Protein AF-A0A960I6B6-F1 (afdb_monomer)

Structure (mmCIF, N/CA/C/O backbone):
data_AF-A0A960I6B6-F1
#
_entry.id   AF-A0A960I6B6-F1
#
loop_
_atom_site.group_PDB
_atom_site.id
_atom_site.type_symbol
_atom_site.label_atom_id
_atom_site.label_alt_id
_atom_site.label_comp_id
_atom_site.label_asym_id
_atom_site.label_entity_id
_atom_site.label_seq_id
_atom_site.pdbx_PDB_ins_code
_atom_site.Cartn_x
_atom_site.Cartn_y
_atom_site.Cartn_z
_atom_site.occupancy
_atom_site.B_iso_or_equiv
_atom_site.auth_seq_id
_atom_site.auth_comp_id
_atom_site.auth_asym_id
_atom_site.auth_atom_id
_atom_site.p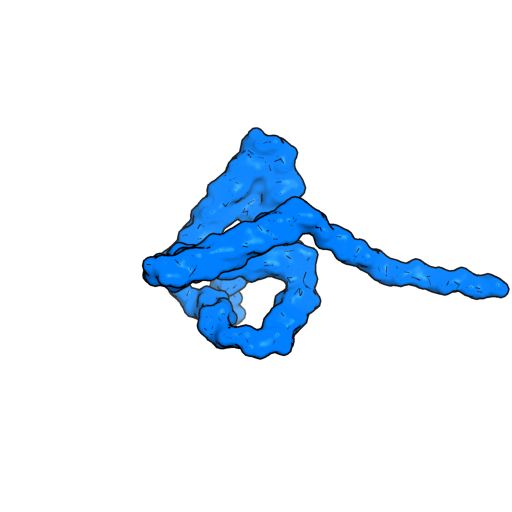dbx_PDB_model_num
ATOM 1 N N . MET A 1 1 ? 3.026 -23.542 -42.866 1.00 44.47 1 MET A N 1
ATOM 2 C CA . MET A 1 1 ? 3.619 -23.370 -41.525 1.00 44.47 1 MET A CA 1
ATOM 3 C C . MET A 1 1 ? 3.080 -22.060 -40.990 1.00 44.47 1 MET A C 1
ATOM 5 O O . MET A 1 1 ? 3.445 -21.026 -41.525 1.00 44.47 1 MET A O 1
ATOM 9 N N . GLY A 1 2 ? 2.097 -22.113 -40.091 1.00 49.47 2 GLY A N 1
ATOM 10 C CA . GLY A 1 2 ? 1.542 -20.918 -39.458 1.00 49.47 2 GLY A CA 1
ATOM 11 C C . GLY A 1 2 ? 2.261 -20.706 -38.137 1.00 49.47 2 GLY A C 1
ATOM 12 O O . GLY A 1 2 ? 2.176 -21.567 -37.266 1.00 49.47 2 GLY A O 1
ATOM 13 N N . GLU A 1 3 ? 3.012 -19.616 -38.026 1.00 45.50 3 GLU A N 1
ATOM 14 C CA . GLU A 1 3 ? 3.527 -19.141 -36.745 1.00 45.50 3 GLU A CA 1
ATOM 15 C C . GLU A 1 3 ? 2.331 -18.797 -35.854 1.00 45.50 3 GLU A C 1
ATOM 17 O O . GLU A 1 3 ? 1.424 -18.069 -36.268 1.00 45.50 3 GLU A O 1
ATOM 22 N N . ALA A 1 4 ? 2.295 -19.372 -34.653 1.00 56.53 4 ALA A N 1
ATOM 23 C CA . ALA A 1 4 ? 1.319 -18.977 -33.652 1.00 56.53 4 ALA A CA 1
ATOM 24 C C . ALA A 1 4 ? 1.582 -17.507 -33.275 1.00 56.53 4 ALA A C 1
ATOM 26 O O . ALA A 1 4 ? 2.744 -17.143 -33.074 1.00 56.53 4 ALA A O 1
ATOM 27 N N . PRO A 1 5 ? 0.544 -16.657 -33.183 1.00 51.69 5 PRO A N 1
ATOM 28 C CA . PRO A 1 5 ? 0.723 -15.284 -32.736 1.00 51.69 5 PRO A CA 1
ATOM 29 C C . PRO A 1 5 ? 1.333 -15.277 -31.324 1.00 51.69 5 PRO A C 1
ATOM 31 O O . PRO A 1 5 ? 1.001 -16.153 -30.517 1.00 51.69 5 PRO A O 1
ATOM 34 N N . PRO A 1 6 ? 2.224 -14.318 -31.013 1.00 51.09 6 PRO A N 1
ATOM 35 C CA . PRO A 1 6 ? 2.818 -14.218 -29.689 1.00 51.09 6 PRO A CA 1
ATOM 36 C C . PRO A 1 6 ? 1.709 -14.092 -28.645 1.00 51.09 6 PRO A C 1
ATOM 38 O O . PRO A 1 6 ? 0.773 -13.305 -28.807 1.00 51.09 6 PRO A O 1
ATOM 41 N N . LEU A 1 7 ? 1.810 -14.894 -27.583 1.00 54.66 7 LEU A N 1
ATOM 42 C CA . LEU A 1 7 ? 0.926 -14.775 -26.431 1.00 54.66 7 LEU A CA 1
ATOM 43 C C . LEU A 1 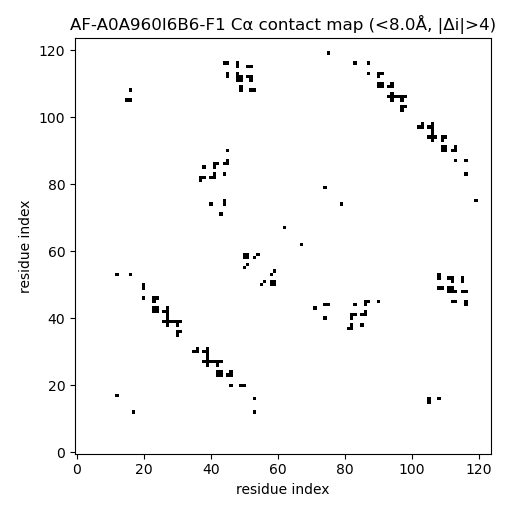7 ? 1.014 -13.331 -25.905 1.00 54.66 7 LEU A C 1
ATOM 45 O O . LEU A 1 7 ? 2.128 -12.805 -25.803 1.00 54.66 7 LEU A O 1
ATOM 49 N N . PRO A 1 8 ? -0.123 -12.675 -25.604 1.00 46.16 8 PRO A N 1
ATOM 50 C CA . PRO A 1 8 ? -0.118 -11.336 -25.032 1.00 46.16 8 PRO A CA 1
ATOM 51 C C . PRO A 1 8 ? 0.780 -11.334 -23.795 1.00 46.16 8 PRO A C 1
ATOM 53 O O . PRO A 1 8 ? 0.710 -12.248 -22.973 1.00 46.16 8 PRO A O 1
ATOM 56 N N . GLY A 1 9 ? 1.678 -10.346 -23.758 1.00 44.59 9 GLY A N 1
ATOM 57 C CA . GLY A 1 9 ? 2.863 -10.315 -22.912 1.00 44.59 9 GLY A CA 1
ATOM 58 C C . GLY A 1 9 ? 2.603 -10.807 -21.496 1.00 44.59 9 GLY A C 1
ATOM 59 O O . GLY A 1 9 ? 1.729 -10.299 -20.799 1.00 44.59 9 GLY A O 1
ATOM 60 N N . THR A 1 10 ? 3.395 -11.789 -21.072 1.00 43.88 10 THR A N 1
ATOM 61 C CA . THR A 1 10 ? 3.543 -12.152 -19.665 1.00 43.88 10 THR A CA 1
ATOM 62 C C . THR A 1 10 ? 3.776 -10.877 -18.864 1.00 43.88 10 THR A C 1
ATOM 64 O O . THR A 1 10 ? 4.835 -10.259 -18.977 1.00 43.88 10 THR A O 1
ATOM 67 N N . MET A 1 11 ? 2.772 -10.480 -18.081 1.00 51.06 11 MET A N 1
ATOM 68 C CA . MET A 1 11 ? 2.901 -9.487 -17.022 1.00 51.06 11 MET A CA 1
ATOM 69 C C . MET A 1 11 ? 3.967 -10.023 -16.062 1.00 51.06 11 MET A C 1
ATOM 71 O O . MET A 1 11 ? 3.697 -10.884 -15.226 1.00 51.06 11 MET A O 1
ATOM 75 N N . SER A 1 12 ? 5.217 -9.603 -16.247 1.00 53.78 12 SER A N 1
ATOM 76 C CA . SER A 1 12 ? 6.291 -9.946 -15.325 1.00 53.78 12 SER A CA 1
ATOM 77 C C . SER A 1 12 ? 6.114 -9.067 -14.098 1.00 53.78 12 SER A C 1
ATOM 79 O O . SER A 1 12 ? 6.598 -7.938 -14.069 1.00 53.78 12 SER A O 1
ATOM 81 N N . LEU A 1 13 ? 5.372 -9.563 -13.110 1.00 66.25 13 LEU A N 1
ATOM 82 C CA . LEU A 1 13 ? 5.302 -8.933 -11.798 1.00 66.25 13 LEU A CA 1
ATOM 83 C C . LEU A 1 13 ? 6.707 -8.954 -11.189 1.00 66.25 13 LEU A C 1
ATOM 85 O O . LEU A 1 13 ? 7.292 -10.022 -10.997 1.00 66.25 13 LEU A O 1
ATOM 89 N N . ASP A 1 14 ? 7.266 -7.772 -10.942 1.00 81.06 14 ASP A N 1
ATOM 90 C CA . ASP A 1 14 ? 8.601 -7.634 -10.370 1.00 81.06 14 ASP A CA 1
ATOM 91 C C . ASP A 1 14 ? 8.654 -8.239 -8.956 1.00 81.06 14 ASP A C 1
ATOM 93 O O . ASP A 1 14 ? 7.787 -7.985 -8.115 1.00 81.06 14 ASP A O 1
ATOM 97 N N . ILE A 1 15 ? 9.690 -9.038 -8.682 1.00 82.88 15 ILE A N 1
ATOM 98 C CA . ILE A 1 15 ? 9.867 -9.717 -7.388 1.00 82.88 15 ILE A CA 1
ATOM 99 C C . ILE A 1 15 ? 10.052 -8.691 -6.264 1.00 82.88 15 ILE A C 1
ATOM 101 O O . ILE A 1 15 ? 9.578 -8.918 -5.150 1.00 82.88 15 ILE A O 1
ATOM 105 N N . GLY A 1 16 ? 10.703 -7.557 -6.541 1.00 85.50 16 GLY A N 1
ATOM 106 C CA . GLY A 1 16 ? 10.856 -6.469 -5.580 1.00 85.50 16 GLY A CA 1
ATOM 107 C C . GLY A 1 16 ? 9.507 -5.880 -5.179 1.00 85.50 16 GLY A C 1
ATOM 108 O O . GLY A 1 16 ? 9.217 -5.762 -3.988 1.00 85.50 16 GLY A O 1
ATOM 109 N N . ALA A 1 17 ? 8.659 -5.587 -6.161 1.00 87.06 17 ALA A N 1
ATOM 110 C CA . ALA A 1 17 ? 7.316 -5.069 -5.935 1.00 87.06 17 ALA A CA 1
ATOM 111 C C . ALA A 1 17 ? 6.390 -6.067 -5.212 1.00 87.06 17 ALA A C 1
ATOM 113 O O . ALA A 1 17 ? 5.698 -5.697 -4.261 1.00 87.06 17 ALA A O 1
ATOM 114 N N . LEU A 1 18 ? 6.426 -7.351 -5.589 1.00 86.56 18 LEU A N 1
ATOM 115 C CA . LEU A 1 18 ? 5.718 -8.411 -4.860 1.00 86.56 18 LEU A CA 1
ATOM 116 C C . LEU A 1 18 ? 6.234 -8.562 -3.422 1.00 86.56 18 LEU A C 1
ATOM 118 O O . LEU A 1 18 ? 5.453 -8.820 -2.504 1.00 86.56 18 LEU A O 1
ATOM 122 N N . GLY A 1 19 ? 7.536 -8.356 -3.210 1.00 88.25 19 GLY A N 1
ATOM 123 C CA . GLY A 1 19 ? 8.145 -8.303 -1.886 1.00 88.25 19 GLY A CA 1
ATOM 124 C C . GLY A 1 19 ? 7.570 -7.180 -1.021 1.00 88.25 19 GLY A C 1
ATOM 125 O O . GLY A 1 19 ? 7.254 -7.418 0.143 1.00 88.25 19 GLY A O 1
ATOM 126 N N . GLN A 1 20 ? 7.361 -5.989 -1.591 1.00 93.19 20 GLN A N 1
ATOM 127 C CA . GLN A 1 20 ? 6.731 -4.864 -0.886 1.00 93.19 20 GLN A CA 1
ATOM 128 C C . GLN A 1 20 ? 5.271 -5.157 -0.519 1.00 93.19 20 GLN A C 1
ATOM 130 O O . GLN A 1 20 ? 4.868 -4.952 0.625 1.00 93.19 20 GLN A O 1
ATOM 135 N N . LEU A 1 21 ? 4.489 -5.708 -1.451 1.00 90.19 21 LEU A N 1
ATOM 136 C CA . LEU A 1 21 ? 3.112 -6.123 -1.170 1.00 90.19 21 LEU A CA 1
ATOM 137 C C . LEU A 1 21 ? 3.059 -7.157 -0.032 1.00 90.19 21 LEU A C 1
ATOM 139 O O . LEU A 1 21 ? 2.287 -7.010 0.914 1.00 90.19 21 LEU A O 1
ATOM 143 N N . SER A 1 22 ? 3.917 -8.179 -0.094 1.00 88.12 22 SER A N 1
ATOM 144 C CA . SER A 1 22 ? 4.017 -9.213 0.941 1.00 88.12 22 SER A CA 1
ATOM 145 C C . SER A 1 22 ? 4.390 -8.627 2.306 1.00 88.12 22 SER A C 1
ATOM 147 O O . SER A 1 22 ? 3.780 -8.988 3.313 1.00 88.12 22 SER A O 1
ATOM 149 N N . TYR A 1 23 ? 5.333 -7.681 2.345 1.00 92.75 23 TYR A N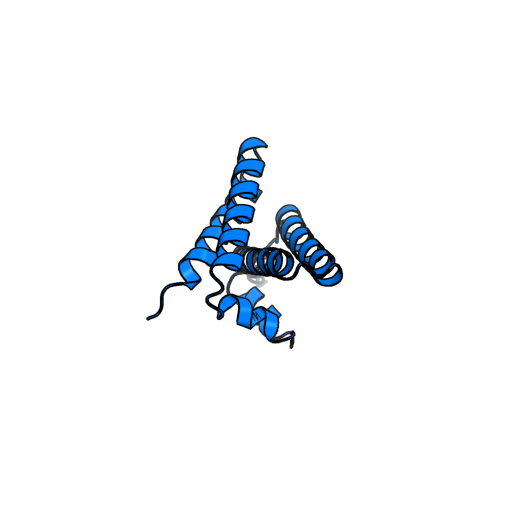 1
ATOM 150 C CA . TYR A 1 23 ? 5.720 -6.977 3.568 1.00 92.75 23 TYR A CA 1
ATOM 151 C C . TYR A 1 23 ? 4.521 -6.283 4.229 1.00 92.75 23 TYR A C 1
ATOM 153 O O . TYR A 1 23 ? 4.256 -6.508 5.411 1.00 92.75 23 TYR A O 1
ATOM 161 N N . HIS A 1 24 ? 3.744 -5.499 3.476 1.00 92.94 24 HIS A N 1
ATOM 162 C CA . HIS A 1 24 ? 2.610 -4.777 4.053 1.00 92.94 24 HIS A CA 1
ATOM 163 C C . HIS A 1 24 ? 1.483 -5.702 4.521 1.00 92.94 24 HIS A C 1
ATOM 165 O O . HIS A 1 24 ? 0.922 -5.457 5.590 1.00 92.94 24 HIS A O 1
ATOM 171 N N . LEU A 1 25 ? 1.209 -6.792 3.798 1.00 89.12 25 LEU A N 1
ATOM 172 C CA . LEU A 1 25 ? 0.241 -7.804 4.226 1.00 89.12 25 LEU A CA 1
ATOM 173 C C . LEU A 1 25 ? 0.666 -8.484 5.536 1.00 89.12 25 LEU A C 1
ATOM 175 O O . LEU A 1 25 ? -0.157 -8.670 6.434 1.00 89.12 25 LEU A O 1
ATOM 179 N N . GLN A 1 26 ? 1.952 -8.817 5.678 1.00 87.00 26 GLN A N 1
ATOM 180 C CA . GLN A 1 26 ? 2.486 -9.416 6.904 1.00 87.00 26 GLN A CA 1
ATOM 181 C C . GLN A 1 26 ? 2.431 -8.443 8.086 1.00 87.00 26 GLN A C 1
ATOM 183 O O . GLN A 1 26 ? 2.004 -8.828 9.175 1.00 87.00 26 GLN A O 1
ATOM 188 N N . CYS A 1 27 ? 2.797 -7.175 7.877 1.00 90.81 27 CYS A N 1
ATOM 189 C CA . CYS A 1 27 ? 2.668 -6.137 8.898 1.00 90.81 27 CYS A CA 1
ATOM 190 C C . CYS A 1 27 ? 1.210 -5.935 9.321 1.00 90.81 27 CYS A C 1
ATOM 192 O O . CYS A 1 27 ? 0.934 -5.896 10.517 1.00 90.81 27 CYS A O 1
ATOM 194 N N . ALA A 1 28 ? 0.271 -5.864 8.372 1.00 89.50 28 ALA A N 1
ATOM 195 C CA . ALA A 1 28 ? -1.152 -5.739 8.675 1.00 89.50 28 ALA A CA 1
ATOM 196 C C . ALA A 1 28 ? -1.653 -6.908 9.538 1.00 89.50 28 ALA A C 1
ATOM 198 O O . ALA A 1 28 ? -2.322 -6.687 10.548 1.00 89.50 28 ALA A O 1
ATOM 199 N N . ALA A 1 29 ? -1.281 -8.143 9.186 1.00 86.38 29 ALA A N 1
ATOM 200 C CA . ALA A 1 29 ? -1.644 -9.330 9.955 1.00 86.38 29 ALA A CA 1
ATOM 201 C C . ALA A 1 29 ? -1.058 -9.300 11.378 1.00 86.38 29 ALA A C 1
ATOM 203 O O . ALA A 1 29 ? -1.777 -9.564 12.343 1.00 86.38 29 ALA A O 1
ATOM 204 N N . ALA A 1 30 ? 0.220 -8.936 11.521 1.00 89.50 30 ALA A N 1
ATOM 205 C CA . ALA A 1 30 ? 0.885 -8.842 12.820 1.00 89.50 30 ALA A CA 1
ATOM 206 C C . ALA A 1 30 ? 0.265 -7.752 13.713 1.00 89.50 30 ALA A C 1
ATOM 208 O O . ALA A 1 30 ? -0.065 -8.016 14.866 1.00 89.50 30 ALA A O 1
ATOM 209 N N . LEU A 1 31 ? 0.035 -6.555 13.168 1.00 90.88 31 LEU A N 1
ATOM 210 C CA . LEU A 1 31 ? -0.590 -5.436 13.881 1.00 90.88 31 LEU A CA 1
ATOM 211 C C . LEU A 1 31 ? -2.036 -5.751 14.276 1.00 90.88 31 LEU A C 1
ATOM 213 O O . LEU A 1 31 ? -2.471 -5.403 15.372 1.00 90.88 31 LEU A O 1
ATOM 217 N N . SER A 1 32 ? -2.779 -6.450 13.413 1.00 86.50 32 SER A N 1
ATOM 218 C CA . SER A 1 32 ? -4.133 -6.900 13.736 1.00 86.50 32 SER A CA 1
ATOM 219 C C . SER A 1 32 ? -4.130 -7.916 14.877 1.00 86.50 32 SER A C 1
ATOM 221 O O . SER A 1 32 ? -5.020 -7.867 15.724 1.00 86.50 32 SER A O 1
ATOM 223 N N . ALA A 1 33 ? -3.154 -8.828 14.912 1.00 86.38 33 ALA A N 1
ATOM 224 C CA . ALA A 1 33 ? -3.011 -9.802 15.992 1.00 86.38 33 ALA A CA 1
ATOM 225 C C . ALA A 1 33 ? -2.629 -9.142 17.330 1.00 86.38 33 ALA A C 1
ATOM 227 O O . ALA A 1 33 ? -3.035 -9.629 18.382 1.00 86.38 33 ALA A O 1
ATOM 228 N N . ASP A 1 34 ? -1.909 -8.018 17.284 1.00 92.12 34 ASP A N 1
ATOM 229 C CA . ASP A 1 34 ? -1.527 -7.212 18.453 1.00 92.12 34 ASP A CA 1
ATOM 230 C C . ASP A 1 34 ? -2.628 -6.225 18.907 1.00 92.12 34 ASP A C 1
ATOM 232 O O . ASP A 1 34 ? -2.489 -5.518 19.901 1.00 92.12 34 ASP A O 1
ATOM 236 N N . GLY A 1 35 ? -3.756 -6.158 18.188 1.00 86.88 35 GLY A N 1
ATOM 237 C CA . GLY A 1 35 ? -4.864 -5.247 18.498 1.00 86.88 35 GLY A CA 1
ATOM 238 C C . GLY A 1 35 ? -4.644 -3.795 18.050 1.00 86.88 35 GLY A C 1
ATOM 239 O O . GLY A 1 35 ? -5.467 -2.928 18.351 1.00 86.88 35 GLY A O 1
ATOM 240 N N . ALA A 1 36 ? -3.587 -3.515 17.285 1.00 87.38 36 ALA A N 1
ATOM 241 C CA . ALA A 1 36 ? -3.286 -2.205 16.710 1.00 87.38 36 ALA A CA 1
ATOM 242 C C . ALA A 1 36 ? -4.110 -1.941 15.430 1.00 87.38 36 ALA A C 1
ATOM 244 O O . ALA A 1 36 ? -3.566 -1.767 14.337 1.00 87.38 36 ALA A O 1
ATOM 245 N N . ALA A 1 37 ? -5.441 -1.920 15.565 1.00 83.94 37 ALA A N 1
ATOM 246 C CA . ALA A 1 37 ? -6.388 -1.923 14.445 1.00 83.94 37 ALA A CA 1
ATOM 247 C C . ALA A 1 37 ? -6.175 -0.785 13.426 1.00 83.94 37 ALA A C 1
ATOM 249 O O . ALA A 1 37 ? -6.185 -1.043 12.224 1.00 83.94 37 ALA A O 1
ATOM 250 N N . ASP A 1 38 ? -5.927 0.449 13.878 1.00 83.50 38 ASP A N 1
ATOM 251 C CA . ASP A 1 38 ? -5.738 1.601 12.979 1.00 83.50 38 ASP A CA 1
ATOM 252 C C . ASP A 1 38 ? -4.459 1.479 12.131 1.00 83.50 38 ASP A C 1
ATOM 254 O O . ASP A 1 38 ? -4.461 1.800 10.941 1.00 83.50 38 ASP A O 1
ATOM 258 N N . GLN A 1 39 ? -3.371 0.969 12.720 1.00 86.44 39 GLN A N 1
ATOM 259 C CA . GLN A 1 39 ? -2.111 0.744 12.003 1.00 86.44 39 GLN A CA 1
ATOM 260 C C . GLN A 1 39 ? -2.249 -0.429 11.026 1.00 86.44 39 GLN A C 1
ATOM 262 O O . GLN A 1 39 ? -1.850 -0.332 9.864 1.00 86.44 39 GLN A O 1
ATOM 267 N N . ALA A 1 40 ? -2.891 -1.517 11.465 1.00 88.56 40 ALA A N 1
ATOM 268 C CA . ALA A 1 40 ? -3.200 -2.659 10.610 1.00 88.56 40 ALA A CA 1
ATOM 269 C C . ALA A 1 40 ? -4.046 -2.244 9.395 1.00 88.56 40 ALA A C 1
ATOM 271 O O . ALA A 1 40 ? -3.779 -2.664 8.266 1.00 88.56 40 ALA A O 1
ATOM 272 N N . ALA A 1 41 ? -5.034 -1.375 9.612 1.00 85.19 41 ALA A N 1
ATOM 273 C CA . ALA A 1 41 ? -5.884 -0.842 8.560 1.00 85.19 41 ALA A CA 1
ATOM 274 C C . ALA A 1 41 ? -5.100 0.044 7.574 1.00 85.19 41 ALA A C 1
ATOM 276 O O . ALA A 1 41 ? -5.319 -0.064 6.368 1.00 85.19 41 ALA A O 1
ATOM 277 N N . GLY A 1 42 ? -4.137 0.847 8.044 1.00 88.06 42 GLY A N 1
ATOM 278 C CA . GLY A 1 42 ? -3.257 1.635 7.173 1.00 88.06 42 GLY A CA 1
ATOM 279 C C . GLY A 1 42 ? -2.392 0.763 6.256 1.00 88.06 42 GLY A C 1
ATOM 280 O O . GLY A 1 42 ? -2.369 0.966 5.042 1.00 88.06 42 GLY A O 1
ATOM 281 N N . HIS A 1 43 ? -1.758 -0.278 6.806 1.00 91.00 43 HIS A N 1
ATOM 282 C CA . HIS A 1 43 ? -1.010 -1.262 6.011 1.00 91.00 43 HIS A CA 1
ATOM 283 C C . HIS A 1 43 ? -1.908 -2.042 5.042 1.00 91.00 43 HIS A C 1
ATOM 285 O O . HIS A 1 43 ? -1.494 -2.346 3.921 1.00 91.00 43 HIS A O 1
ATOM 291 N N . THR A 1 44 ? -3.143 -2.344 5.446 1.00 87.44 44 THR A N 1
ATOM 292 C CA . THR A 1 44 ? -4.134 -2.995 4.580 1.00 87.44 44 THR A CA 1
ATOM 293 C C . THR A 1 44 ? -4.480 -2.101 3.390 1.00 87.44 44 THR A C 1
ATOM 295 O O . THR A 1 44 ? -4.399 -2.555 2.251 1.00 87.44 44 THR A O 1
ATOM 298 N N . LEU A 1 45 ? -4.799 -0.821 3.621 1.00 86.25 45 LEU A N 1
ATOM 299 C CA . LEU A 1 45 ? -5.090 0.136 2.548 1.00 86.25 45 LEU A CA 1
ATOM 300 C C . LEU A 1 45 ? -3.922 0.286 1.571 1.00 86.25 45 LEU A C 1
ATOM 302 O O . LEU A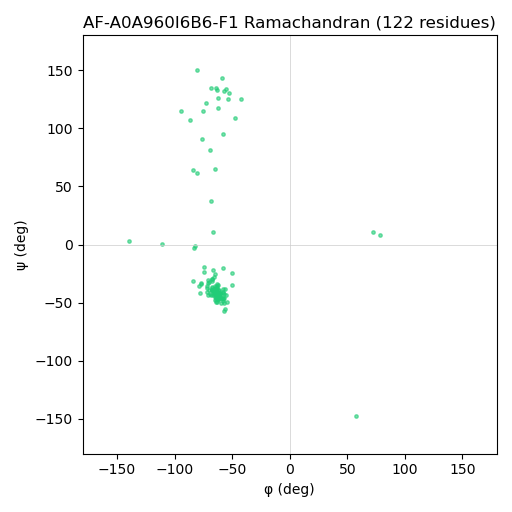 1 45 ? -4.129 0.216 0.358 1.00 86.25 45 LEU A O 1
ATOM 306 N N . LEU A 1 46 ? -2.700 0.433 2.087 1.00 88.38 46 LEU A N 1
ATOM 307 C CA . LEU A 1 46 ? -1.512 0.551 1.248 1.00 88.38 46 LEU A CA 1
ATOM 308 C C . LEU A 1 46 ? -1.267 -0.727 0.429 1.00 88.38 46 LEU A C 1
ATOM 310 O O . LEU A 1 46 ? -0.970 -0.640 -0.758 1.00 88.38 46 LEU A O 1
ATOM 314 N N . SER A 1 47 ? -1.485 -1.912 1.010 1.00 88.69 47 SER A N 1
ATOM 315 C CA . SER A 1 47 ? -1.394 -3.192 0.284 1.00 88.69 47 SER A CA 1
ATOM 316 C C . SER A 1 47 ? -2.352 -3.244 -0.907 1.00 88.69 47 SER A C 1
ATOM 318 O O . SER A 1 47 ? -1.975 -3.689 -1.988 1.00 88.69 47 SER A O 1
ATOM 320 N N . TRP A 1 48 ? -3.577 -2.741 -0.748 1.00 83.69 48 TRP A N 1
ATOM 321 C CA . TRP A 1 48 ? -4.539 -2.659 -1.849 1.00 83.69 48 TRP A CA 1
ATOM 322 C C . TRP A 1 48 ? -4.139 -1.671 -2.930 1.00 83.69 48 TRP A C 1
ATOM 324 O O . TRP A 1 48 ? -4.338 -1.940 -4.112 1.00 83.69 48 TRP A O 1
ATOM 334 N N . ALA A 1 49 ? -3.589 -0.525 -2.540 1.00 86.56 49 ALA A N 1
ATOM 335 C CA . ALA A 1 49 ? -3.078 0.446 -3.494 1.00 86.56 49 ALA A CA 1
ATOM 336 C C . ALA A 1 49 ? -1.892 -0.121 -4.292 1.00 86.56 49 ALA A C 1
ATOM 338 O O . ALA A 1 49 ? -1.823 0.079 -5.502 1.00 86.56 49 ALA A O 1
ATOM 339 N N . LEU A 1 50 ? -1.014 -0.896 -3.644 1.00 88.19 50 LEU A N 1
ATOM 340 C CA . LEU A 1 50 ? 0.080 -1.617 -4.301 1.00 88.19 50 LEU A CA 1
ATOM 341 C C . LEU A 1 50 ? -0.434 -2.712 -5.240 1.00 88.19 50 LEU A C 1
ATOM 343 O O . LEU A 1 50 ? 0.067 -2.842 -6.352 1.00 88.19 50 LEU A O 1
ATOM 347 N N . LEU A 1 51 ? -1.445 -3.480 -4.826 1.00 85.19 51 LEU A N 1
ATOM 348 C CA . LEU A 1 51 ? -2.068 -4.503 -5.668 1.00 85.19 51 LEU A CA 1
ATOM 349 C C . LEU A 1 51 ? -2.656 -3.888 -6.949 1.00 85.19 51 LEU A C 1
ATOM 351 O O . LEU A 1 51 ? -2.419 -4.384 -8.052 1.00 85.19 51 LEU A O 1
ATOM 355 N N . ASP A 1 52 ? -3.373 -2.776 -6.800 1.00 82.44 52 ASP A N 1
ATOM 356 C CA . ASP A 1 52 ? -3.956 -2.035 -7.914 1.00 82.44 52 ASP A CA 1
ATOM 357 C C . ASP A 1 52 ? -2.869 -1.384 -8.795 1.00 82.44 52 ASP A C 1
ATOM 359 O O . ASP A 1 52 ? -2.967 -1.393 -10.023 1.00 82.44 52 ASP A O 1
ATOM 363 N N . ALA A 1 53 ? -1.772 -0.898 -8.208 1.00 83.88 53 ALA A N 1
ATOM 364 C CA . ALA A 1 53 ? -0.611 -0.424 -8.962 1.00 83.88 53 ALA A CA 1
ATOM 365 C C . ALA A 1 53 ? 0.068 -1.541 -9.775 1.00 83.88 53 ALA A C 1
ATOM 367 O O . ALA A 1 53 ? 0.482 -1.304 -10.908 1.00 83.88 53 ALA A O 1
ATOM 368 N N . LEU A 1 54 ? 0.140 -2.759 -9.232 1.00 82.75 54 LEU A N 1
ATOM 369 C CA . LEU A 1 54 ? 0.834 -3.892 -9.849 1.00 82.75 54 LEU A CA 1
ATOM 370 C C . LEU A 1 54 ? 0.050 -4.573 -10.970 1.00 82.75 54 LEU A C 1
ATOM 372 O O . LEU A 1 54 ? 0.648 -5.056 -11.930 1.00 82.75 54 LEU A O 1
ATOM 376 N N . GLY A 1 55 ? -1.272 -4.647 -10.843 1.00 73.81 55 GLY A N 1
ATOM 377 C CA . GLY A 1 55 ? -2.097 -5.422 -11.770 1.00 73.81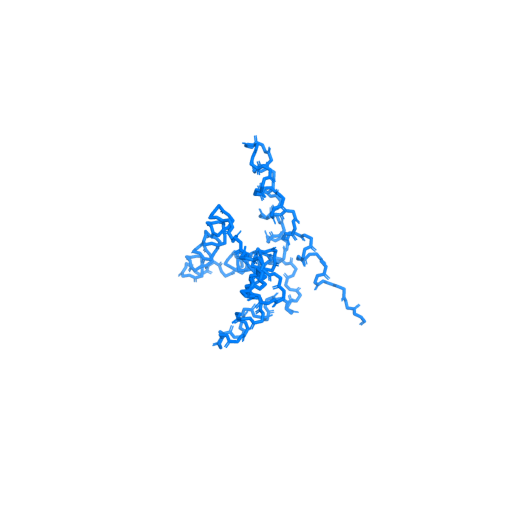 55 GLY A CA 1
ATOM 378 C C . GLY A 1 55 ? -3.414 -4.785 -12.180 1.00 73.81 55 GLY A C 1
ATOM 379 O O . GLY A 1 55 ? -4.176 -5.402 -12.927 1.00 73.81 55 GLY A O 1
ATOM 380 N N . GLY A 1 56 ? -3.686 -3.566 -11.715 1.00 70.75 56 GLY A N 1
ATOM 381 C CA . GLY A 1 56 ? -4.888 -2.814 -12.049 1.00 70.75 56 GLY A CA 1
ATOM 382 C C . GLY A 1 56 ? -6.184 -3.540 -11.691 1.00 70.75 56 GLY A C 1
ATOM 383 O O . GLY A 1 56 ? -6.260 -4.331 -10.744 1.00 70.75 56 GLY A O 1
ATOM 384 N N . ALA A 1 57 ? -7.208 -3.289 -12.509 1.00 65.88 57 ALA A N 1
ATOM 385 C CA . ALA A 1 57 ? -8.542 -3.856 -12.342 1.00 65.88 57 ALA A CA 1
ATOM 386 C C . ALA A 1 57 ? -8.542 -5.393 -12.338 1.00 65.88 57 ALA A C 1
ATOM 388 O O . ALA A 1 57 ? -9.231 -5.983 -11.522 1.00 65.88 57 ALA A O 1
ATOM 389 N N . ALA A 1 58 ? -7.719 -6.054 -13.161 1.00 65.25 58 ALA A N 1
ATOM 390 C CA . ALA A 1 58 ? -7.735 -7.515 -13.281 1.00 65.25 58 ALA A CA 1
ATOM 391 C C . ALA A 1 58 ? -7.300 -8.239 -11.993 1.00 65.25 58 ALA A C 1
ATOM 393 O O . ALA A 1 58 ? -7.893 -9.247 -11.616 1.00 65.25 58 ALA A O 1
ATOM 394 N N . LEU A 1 59 ? -6.274 -7.730 -11.302 1.00 68.38 59 LEU A N 1
ATOM 395 C CA . LEU A 1 59 ? -5.827 -8.296 -10.022 1.00 68.38 59 LEU A CA 1
ATOM 396 C C . LEU A 1 59 ? -6.750 -7.890 -8.871 1.00 68.38 59 LEU A C 1
ATOM 398 O O . LEU A 1 59 ? -6.977 -8.693 -7.973 1.00 68.38 59 LEU A O 1
ATOM 402 N N . THR A 1 60 ? -7.329 -6.690 -8.927 1.00 65.75 60 THR A N 1
ATOM 403 C CA . THR A 1 60 ? -8.334 -6.254 -7.949 1.00 65.75 60 THR A CA 1
ATOM 404 C C . THR A 1 60 ? -9.601 -7.113 -8.046 1.00 65.75 60 THR A C 1
ATOM 406 O O . THR A 1 60 ? -10.024 -7.669 -7.040 1.00 65.75 60 THR A O 1
ATOM 409 N N . GLU A 1 61 ? -10.132 -7.335 -9.253 1.00 65.50 61 GLU A N 1
ATOM 410 C CA . GLU A 1 61 ? -11.287 -8.208 -9.515 1.00 65.50 61 GLU A CA 1
ATOM 411 C C . GLU A 1 61 ? -11.012 -9.666 -9.129 1.00 65.50 61 GLU A C 1
ATOM 413 O O . GLU A 1 61 ? -11.879 -10.340 -8.576 1.00 65.50 61 GLU A O 1
ATOM 418 N N . ALA A 1 62 ? -9.797 -10.166 -9.382 1.00 65.19 62 ALA A N 1
ATOM 419 C CA . ALA A 1 62 ? -9.409 -11.512 -8.972 1.00 65.19 62 ALA A CA 1
ATOM 420 C C . ALA A 1 62 ? -9.386 -11.670 -7.445 1.00 65.19 62 ALA A C 1
ATOM 422 O O . ALA A 1 62 ? -9.762 -12.727 -6.943 1.00 65.19 62 ALA A O 1
ATOM 423 N N . VAL A 1 63 ? -8.963 -10.638 -6.708 1.00 68.38 63 VAL A N 1
ATOM 424 C CA . VAL A 1 63 ? -8.987 -10.655 -5.242 1.00 68.38 63 VAL A CA 1
ATOM 425 C C . VAL A 1 63 ? -10.398 -10.428 -4.700 1.00 68.38 63 VAL A C 1
ATOM 427 O O . VAL A 1 63 ? -10.749 -11.075 -3.724 1.00 68.38 63 VAL A O 1
ATOM 430 N N . ASP A 1 64 ? -11.237 -9.622 -5.351 1.00 65.44 64 ASP A N 1
ATOM 431 C CA . ASP A 1 64 ? -12.661 -9.491 -5.001 1.00 65.44 64 ASP A CA 1
ATOM 432 C C . ASP A 1 64 ? -13.446 -10.795 -5.242 1.00 65.44 64 ASP A C 1
ATOM 434 O O . ASP A 1 64 ? -14.431 -11.075 -4.558 1.00 65.44 64 ASP A O 1
ATOM 438 N N . ALA A 1 65 ? -13.006 -11.619 -6.199 1.00 64.50 65 ALA A N 1
ATOM 439 C CA . ALA A 1 65 ? -13.552 -12.955 -6.439 1.00 64.50 65 ALA A CA 1
ATOM 440 C C . ALA A 1 65 ? -13.113 -13.988 -5.386 1.00 64.50 65 ALA A C 1
ATOM 442 O O . ALA A 1 65 ? -13.757 -15.032 -5.239 1.00 64.50 65 ALA A O 1
ATOM 443 N N . LEU A 1 66 ? -12.031 -13.720 -4.646 1.00 59.38 66 LEU A N 1
ATOM 444 C CA . LEU A 1 66 ? -11.746 -14.435 -3.410 1.00 59.38 66 LEU A CA 1
ATOM 445 C C . LEU A 1 66 ? -12.728 -13.864 -2.390 1.00 59.38 66 LEU A C 1
ATOM 447 O O . LEU A 1 66 ? -12.664 -12.680 -2.094 1.00 59.38 66 LEU A O 1
ATOM 451 N N . ASP A 1 67 ? -13.658 -14.678 -1.894 1.00 59.59 67 ASP A N 1
ATOM 452 C CA . ASP A 1 67 ? -14.713 -14.298 -0.938 1.00 59.59 67 ASP A CA 1
ATOM 453 C C . ASP A 1 67 ? -14.110 -13.890 0.428 1.00 59.59 67 ASP A C 1
ATOM 455 O O . ASP A 1 67 ? -14.212 -14.584 1.441 1.00 59.59 67 ASP A O 1
ATOM 459 N N . LEU A 1 68 ? -13.352 -12.793 0.423 1.00 57.78 68 LEU A N 1
ATOM 460 C CA . LEU A 1 68 ? -12.579 -12.276 1.534 1.00 57.78 68 LEU A CA 1
ATOM 461 C C . LEU A 1 68 ? -13.508 -11.495 2.470 1.00 57.78 68 LEU A C 1
ATOM 463 O O . LEU A 1 68 ? -14.495 -10.896 2.034 1.00 57.78 68 LEU A O 1
ATOM 467 N N . PRO A 1 69 ? -13.204 -11.460 3.779 1.00 53.12 69 PRO A N 1
ATOM 468 C CA . PRO A 1 69 ? -14.040 -10.764 4.746 1.00 53.12 69 PRO A CA 1
ATOM 469 C C . PRO A 1 69 ? -14.288 -9.298 4.350 1.00 53.12 69 PRO A C 1
ATOM 471 O O . PRO A 1 69 ? -13.351 -8.515 4.189 1.00 53.12 69 PRO A O 1
ATOM 474 N N . ARG A 1 70 ? -15.570 -8.911 4.266 1.00 49.12 70 ARG A N 1
ATOM 475 C CA . ARG A 1 70 ? -16.057 -7.586 3.819 1.00 49.12 70 ARG A CA 1
ATOM 476 C C . ARG A 1 70 ? -15.401 -6.372 4.490 1.00 49.12 70 ARG A C 1
ATOM 478 O O . ARG A 1 70 ? -15.347 -5.310 3.878 1.00 49.12 70 ARG A O 1
ATOM 485 N N . GLY A 1 71 ? -14.861 -6.528 5.704 1.00 49.44 71 GLY A N 1
ATOM 486 C CA . GLY A 1 71 ? -14.176 -5.457 6.440 1.00 49.44 71 GLY A CA 1
ATOM 487 C C . GLY A 1 71 ? -12.989 -4.842 5.690 1.00 49.44 71 GLY A C 1
ATOM 488 O O . GLY A 1 71 ? -12.607 -3.711 5.963 1.00 49.44 71 GLY A O 1
ATOM 489 N N . VAL A 1 72 ? -12.438 -5.557 4.708 1.00 52.25 72 VAL A N 1
ATOM 490 C CA . VAL A 1 72 ? -11.340 -5.086 3.864 1.00 52.25 72 VAL A CA 1
ATOM 491 C C . VAL A 1 72 ? -11.821 -4.107 2.777 1.00 52.25 72 VAL A C 1
ATOM 493 O O . VAL A 1 72 ? -11.199 -3.065 2.573 1.00 52.25 72 VAL A O 1
ATOM 496 N N . GLY A 1 73 ? -12.959 -4.385 2.130 1.00 49.38 73 GLY A N 1
ATOM 497 C CA . GLY A 1 73 ? -13.592 -3.476 1.162 1.00 49.38 73 GLY A CA 1
ATOM 498 C C . GLY A 1 73 ? -14.218 -2.245 1.829 1.00 49.38 73 GLY A C 1
ATOM 499 O O . GLY A 1 73 ? -14.153 -1.136 1.295 1.00 49.38 73 GLY A O 1
ATOM 500 N N . ASP A 1 74 ? -14.725 -2.408 3.054 1.00 52.75 74 ASP A N 1
ATOM 501 C CA . ASP A 1 74 ? -15.269 -1.313 3.863 1.00 52.75 74 ASP A CA 1
ATOM 502 C C . ASP A 1 74 ? -14.207 -0.293 4.296 1.00 52.75 74 ASP A C 1
ATOM 504 O O . ASP A 1 74 ? -14.551 0.853 4.558 1.00 52.75 74 ASP A O 1
ATOM 508 N N . LEU A 1 75 ? -12.909 -0.617 4.332 1.00 54.75 75 LEU A N 1
ATOM 509 C CA . LEU A 1 75 ? -11.862 0.384 4.602 1.00 54.75 75 LEU A CA 1
ATOM 510 C C . LEU A 1 75 ? -11.672 1.366 3.434 1.00 54.75 75 LEU A C 1
ATOM 512 O O . LEU A 1 75 ? -11.362 2.536 3.656 1.00 54.75 75 LEU A O 1
ATOM 516 N N . ARG A 1 76 ? -11.921 0.922 2.193 1.00 54.03 76 ARG A N 1
ATOM 517 C CA . ARG A 1 76 ? -11.969 1.808 1.018 1.00 54.03 76 ARG A CA 1
ATOM 518 C C . ARG A 1 76 ? -13.225 2.680 1.017 1.00 54.03 76 ARG A C 1
ATOM 520 O O . ARG A 1 76 ? -13.147 3.834 0.607 1.00 54.03 76 ARG A O 1
ATOM 527 N N . ALA A 1 77 ? -14.361 2.162 1.484 1.00 51.56 77 ALA A N 1
ATOM 528 C CA . ALA A 1 77 ? -15.628 2.899 1.529 1.00 51.56 77 ALA A CA 1
ATOM 529 C C . ALA A 1 77 ? -15.776 3.786 2.779 1.00 51.56 77 ALA A C 1
ATOM 531 O O . ALA A 1 77 ? -16.393 4.850 2.731 1.00 51.56 77 ALA A O 1
ATOM 532 N N . SER A 1 78 ? -15.195 3.378 3.907 1.00 52.91 78 SER A N 1
ATOM 533 C CA . SER A 1 78 ? -15.260 4.123 5.156 1.00 52.91 78 SER A CA 1
ATOM 534 C C . SER A 1 78 ? -14.365 5.352 5.047 1.00 52.91 78 SER A C 1
ATOM 536 O O . SER A 1 78 ? -13.160 5.287 4.800 1.00 52.91 78 SER A O 1
ATOM 538 N N . GLY A 1 79 ? -14.962 6.526 5.226 1.00 55.09 79 GLY A N 1
ATOM 539 C CA . GLY A 1 79 ? -14.261 7.806 5.302 1.00 55.09 79 GLY A CA 1
ATOM 540 C C . GLY A 1 79 ? -13.411 7.951 6.570 1.00 55.09 79 GLY A C 1
ATOM 541 O O . GLY A 1 79 ? -13.385 9.030 7.153 1.00 55.09 79 GLY A O 1
ATOM 542 N N . ALA A 1 80 ? -12.753 6.886 7.041 1.00 68.38 80 ALA A N 1
ATOM 543 C CA . ALA A 1 80 ? -11.893 6.891 8.216 1.00 68.38 80 ALA A CA 1
ATOM 544 C C . ALA A 1 80 ? -10.623 7.706 7.924 1.00 68.38 80 ALA A C 1
ATOM 546 O O . ALA A 1 80 ? -9.562 7.171 7.603 1.00 68.38 80 ALA A O 1
ATOM 547 N N . THR A 1 81 ? -10.740 9.033 8.032 1.00 74.75 81 THR A N 1
ATOM 548 C CA . THR A 1 81 ? -9.701 10.015 7.688 1.00 74.75 81 THR A CA 1
ATOM 549 C C . THR A 1 81 ? -8.353 9.694 8.328 1.00 74.75 81 THR A C 1
ATOM 551 O O . THR A 1 81 ? -7.321 9.903 7.704 1.00 74.75 81 THR A O 1
ATOM 554 N N . ARG A 1 82 ? -8.347 9.143 9.549 1.00 79.69 82 ARG A N 1
ATOM 555 C CA . ARG A 1 82 ? -7.114 8.769 10.260 1.00 79.69 82 ARG A CA 1
ATOM 556 C C . ARG A 1 82 ? -6.391 7.582 9.633 1.00 79.69 82 ARG A C 1
ATOM 558 O O . ARG A 1 82 ? -5.177 7.636 9.496 1.00 79.69 82 ARG A O 1
ATOM 565 N N . VAL A 1 83 ? -7.124 6.544 9.233 1.00 83.00 83 VAL A N 1
ATOM 566 C CA . VAL A 1 83 ? -6.538 5.357 8.594 1.00 83.00 83 VAL A CA 1
ATOM 567 C C . VAL A 1 83 ? -5.923 5.742 7.249 1.00 83.00 83 VAL A C 1
ATOM 569 O O . VAL A 1 83 ? -4.805 5.337 6.945 1.00 83.00 83 VAL A O 1
ATOM 572 N N . ARG A 1 84 ? -6.616 6.591 6.479 1.00 80.88 84 ARG A N 1
ATOM 573 C CA . ARG A 1 84 ? -6.095 7.127 5.214 1.00 80.88 84 ARG A CA 1
ATOM 574 C C . ARG A 1 84 ? -4.869 8.005 5.421 1.00 80.88 84 ARG A C 1
ATOM 576 O O . ARG A 1 84 ? -3.853 7.746 4.799 1.00 80.88 84 ARG A O 1
ATOM 583 N N . ALA A 1 85 ? -4.935 8.967 6.342 1.00 84.06 85 ALA A N 1
ATOM 584 C CA . ALA A 1 85 ? -3.795 9.828 6.648 1.00 84.06 85 ALA A CA 1
ATOM 585 C C . ALA A 1 85 ? -2.558 9.014 7.062 1.00 84.06 85 ALA A C 1
ATOM 587 O O . ALA A 1 85 ? -1.450 9.336 6.648 1.00 84.06 85 ALA A O 1
ATOM 588 N N . HIS A 1 86 ? -2.752 7.935 7.825 1.00 86.38 86 HIS A N 1
ATOM 589 C CA . HIS A 1 86 ? -1.667 7.032 8.193 1.00 86.38 86 HIS A CA 1
ATOM 590 C C . HIS A 1 86 ? -1.115 6.242 6.994 1.00 86.38 86 HIS A C 1
ATOM 592 O O . HIS A 1 86 ? 0.100 6.131 6.847 1.00 86.38 86 HIS A O 1
ATOM 598 N N . ALA A 1 87 ? -1.981 5.716 6.120 1.00 89.19 87 ALA A N 1
ATOM 599 C CA . ALA A 1 87 ? -1.556 5.023 4.902 1.00 89.19 87 ALA A CA 1
ATOM 600 C C . ALA A 1 87 ? -0.797 5.955 3.939 1.00 89.19 87 ALA A C 1
ATOM 602 O O . ALA A 1 87 ? 0.235 5.560 3.396 1.00 89.19 87 ALA A O 1
ATOM 603 N N . ASP A 1 88 ? -1.267 7.195 3.774 1.00 89.19 88 ASP A N 1
ATOM 604 C CA . ASP A 1 88 ? -0.608 8.227 2.968 1.00 89.19 88 ASP A CA 1
ATOM 605 C C . ASP A 1 88 ? 0.755 8.604 3.559 1.00 89.19 88 ASP A C 1
ATOM 607 O O . ASP A 1 88 ? 1.749 8.666 2.836 1.00 89.19 88 ASP A O 1
ATOM 611 N N . GLU A 1 89 ? 0.834 8.811 4.878 1.00 93.00 89 GLU A N 1
ATOM 612 C CA . GLU A 1 89 ? 2.098 9.082 5.568 1.00 93.00 89 GLU A CA 1
ATOM 613 C C . GLU A 1 89 ? 3.105 7.947 5.344 1.00 93.00 89 GLU A C 1
ATOM 615 O O . GLU A 1 89 ? 4.244 8.203 4.950 1.00 93.00 89 GLU A O 1
ATOM 620 N N . LEU A 1 90 ? 2.678 6.695 5.529 1.00 94.00 90 LEU A N 1
ATOM 621 C CA . LEU A 1 90 ? 3.514 5.517 5.312 1.00 94.00 90 LEU A CA 1
ATOM 622 C C . LEU A 1 90 ? 3.991 5.420 3.854 1.00 94.00 90 LEU A C 1
ATOM 624 O O . LEU A 1 90 ? 5.179 5.207 3.602 1.00 94.00 90 LEU A O 1
ATOM 628 N N . GLY A 1 91 ? 3.090 5.621 2.889 1.00 93.62 91 GLY A N 1
ATOM 629 C CA . GLY A 1 91 ? 3.422 5.615 1.465 1.00 93.62 91 GLY A CA 1
ATOM 630 C C . GLY A 1 91 ? 4.432 6.704 1.091 1.00 93.62 91 GLY A C 1
ATOM 631 O O . GLY A 1 91 ? 5.398 6.435 0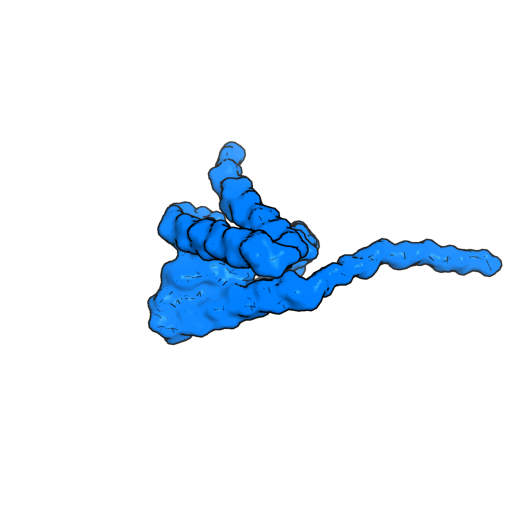.375 1.00 93.62 91 GLY A O 1
ATOM 632 N N . LEU A 1 92 ? 4.278 7.917 1.631 1.00 95.31 92 LEU A N 1
ATOM 633 C CA . LEU A 1 92 ? 5.213 9.026 1.418 1.00 95.31 92 LEU A CA 1
ATOM 634 C C . LEU A 1 92 ? 6.584 8.775 2.060 1.00 95.31 92 LEU A C 1
ATOM 636 O O . LEU A 1 92 ? 7.609 9.092 1.452 1.00 95.31 92 LEU A O 1
ATOM 640 N N . GLN A 1 93 ? 6.622 8.188 3.259 1.00 96.56 93 GLN A N 1
ATOM 641 C CA . GLN A 1 93 ? 7.873 7.800 3.916 1.00 96.56 93 GLN A CA 1
ATOM 642 C C . GLN A 1 93 ? 8.637 6.761 3.085 1.00 96.56 93 GLN A C 1
ATOM 644 O O . GLN A 1 93 ? 9.843 6.905 2.881 1.00 96.56 93 GLN A O 1
ATOM 649 N N . LEU A 1 94 ? 7.942 5.756 2.545 1.00 96.94 94 LEU A N 1
ATOM 650 C CA . LEU A 1 94 ? 8.545 4.716 1.707 1.00 96.94 94 LEU A CA 1
ATOM 651 C C . LEU A 1 94 ? 8.989 5.256 0.344 1.00 96.94 94 LEU A C 1
ATOM 653 O O . LEU A 1 94 ? 10.090 4.944 -0.110 1.00 96.94 94 LEU A O 1
ATOM 657 N N . LEU A 1 95 ? 8.200 6.143 -0.268 1.00 96.81 95 LEU A N 1
ATOM 658 C CA . LEU A 1 95 ? 8.603 6.885 -1.463 1.00 96.81 95 LEU A CA 1
ATOM 659 C C . LEU A 1 95 ? 9.921 7.639 -1.230 1.00 96.81 95 LEU A C 1
ATOM 661 O O . LEU A 1 95 ? 10.844 7.544 -2.045 1.00 96.81 95 LEU A O 1
ATOM 665 N N . ALA A 1 96 ? 10.021 8.382 -0.125 1.00 96.56 96 ALA A N 1
ATOM 666 C CA . ALA A 1 96 ? 11.224 9.134 0.220 1.00 96.56 96 ALA A CA 1
ATOM 667 C C . ALA A 1 96 ? 12.419 8.203 0.477 1.00 96.56 96 ALA A C 1
ATOM 669 O O . ALA A 1 96 ? 13.507 8.442 -0.052 1.00 96.56 96 ALA A O 1
ATOM 670 N N . HIS A 1 97 ? 12.202 7.118 1.223 1.00 96.75 97 HIS A N 1
ATOM 671 C CA . HIS A 1 97 ? 13.212 6.106 1.511 1.00 96.75 97 HIS A CA 1
ATOM 672 C C . HIS A 1 97 ? 13.792 5.502 0.226 1.00 96.75 97 HIS A C 1
ATOM 674 O O . HIS A 1 97 ? 14.989 5.640 -0.025 1.00 96.75 97 HIS A O 1
ATOM 680 N N . PHE A 1 98 ? 12.958 4.937 -0.650 1.00 96.31 98 PHE A N 1
ATOM 681 C CA . PHE A 1 98 ? 13.443 4.305 -1.880 1.00 96.31 98 PHE A CA 1
ATOM 682 C C . PHE A 1 98 ? 14.033 5.302 -2.878 1.00 96.31 98 PHE A C 1
ATOM 684 O O . PHE A 1 98 ? 14.977 4.969 -3.595 1.00 96.31 98 PHE A O 1
ATOM 691 N N . THR A 1 99 ? 13.551 6.549 -2.889 1.00 96.31 99 THR A N 1
ATOM 692 C CA . THR A 1 99 ? 14.201 7.624 -3.652 1.00 96.31 99 THR A CA 1
ATOM 693 C C . THR A 1 99 ? 15.625 7.868 -3.149 1.00 96.31 99 THR A C 1
ATOM 695 O O . THR A 1 99 ? 16.540 7.991 -3.962 1.00 96.31 99 THR A O 1
ATOM 698 N N . SER A 1 100 ? 15.827 7.903 -1.827 1.00 96.88 100 SER A N 1
ATOM 699 C CA . SER A 1 100 ? 17.148 8.112 -1.221 1.00 96.88 100 SER A CA 1
ATOM 700 C C . SER A 1 100 ? 18.114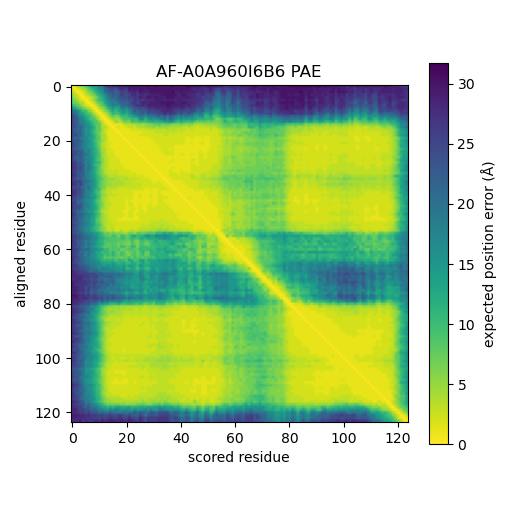 6.946 -1.458 1.00 96.88 100 SER A C 1
ATOM 702 O O . SER A 1 100 ? 19.310 7.170 -1.619 1.00 96.88 100 SER A O 1
ATOM 704 N N . GLU A 1 101 ? 17.598 5.718 -1.559 1.00 96.94 101 GLU A N 1
ATOM 705 C CA . GLU A 1 101 ? 18.391 4.518 -1.853 1.00 96.94 101 GLU A CA 1
ATOM 706 C C . GLU A 1 101 ? 18.679 4.312 -3.352 1.00 96.94 101 GLU A C 1
ATOM 708 O O . GLU A 1 101 ? 19.337 3.343 -3.730 1.00 96.94 101 GLU A O 1
ATOM 713 N N . GLY A 1 102 ? 18.179 5.188 -4.232 1.00 95.06 102 GLY A N 1
ATOM 714 C CA . GLY A 1 102 ? 18.305 5.028 -5.687 1.00 95.06 102 GLY A CA 1
ATOM 715 C C . GLY A 1 102 ? 17.430 3.911 -6.273 1.00 95.06 102 GLY A C 1
ATOM 716 O O . GLY A 1 102 ? 17.569 3.556 -7.444 1.00 95.06 102 GLY A O 1
ATOM 717 N N . ARG A 1 103 ? 16.498 3.366 -5.483 1.00 94.19 103 ARG A N 1
ATOM 718 C CA . ARG A 1 103 ? 15.502 2.361 -5.883 1.00 94.19 103 ARG A CA 1
ATOM 719 C C . ARG A 1 103 ? 14.291 3.033 -6.524 1.00 94.19 103 ARG A C 1
ATOM 721 O O . ARG A 1 103 ? 13.180 3.027 -5.995 1.00 94.19 103 ARG A O 1
ATOM 728 N N . HIS A 1 104 ? 14.524 3.678 -7.665 1.00 93.38 104 HIS A N 1
ATOM 729 C CA . HIS A 1 104 ? 13.501 4.465 -8.360 1.00 93.38 104 HIS A CA 1
ATOM 730 C C . HIS A 1 104 ? 12.321 3.625 -8.875 1.00 93.38 104 HIS A C 1
ATOM 732 O O . HIS A 1 104 ? 11.217 4.149 -9.008 1.00 93.38 104 HIS A O 1
ATOM 738 N N . ASP A 1 105 ? 12.541 2.333 -9.119 1.00 91.12 105 ASP A N 1
ATOM 739 C CA . ASP A 1 105 ? 11.514 1.330 -9.403 1.00 91.12 105 ASP A CA 1
ATOM 740 C C . ASP A 1 105 ? 10.469 1.261 -8.279 1.00 91.12 105 ASP A C 1
ATOM 742 O O . ASP A 1 105 ? 9.282 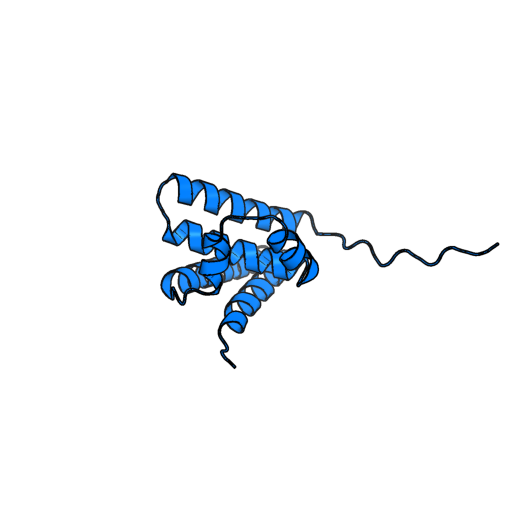1.496 -8.507 1.00 91.12 105 ASP A O 1
ATOM 746 N N . LEU A 1 106 ? 10.922 1.038 -7.042 1.00 92.56 106 LEU A N 1
ATOM 747 C CA . LEU A 1 106 ? 10.044 0.953 -5.875 1.00 92.56 106 LEU A CA 1
ATOM 748 C C . LEU A 1 106 ? 9.486 2.320 -5.486 1.00 92.56 106 LEU A C 1
ATOM 750 O O . LEU A 1 106 ? 8.317 2.430 -5.133 1.00 92.56 106 LEU A O 1
ATOM 754 N N . ALA A 1 107 ? 10.282 3.383 -5.608 1.00 94.81 107 ALA A N 1
ATOM 755 C CA . ALA A 1 107 ? 9.795 4.740 -5.388 1.00 94.81 107 ALA A CA 1
ATOM 756 C C . ALA A 1 107 ? 8.606 5.068 -6.311 1.00 94.81 107 ALA A C 1
ATOM 758 O O . ALA A 1 107 ? 7.615 5.641 -5.866 1.00 94.81 107 ALA A O 1
ATOM 759 N N . SER A 1 108 ? 8.674 4.673 -7.586 1.00 94.00 108 SER A N 1
ATOM 760 C CA . SER A 1 108 ? 7.584 4.905 -8.543 1.00 94.00 108 SER A CA 1
ATOM 761 C C . SER A 1 108 ? 6.337 4.100 -8.178 1.00 94.00 108 SER A C 1
ATOM 763 O O . SER A 1 108 ? 5.241 4.648 -8.190 1.00 94.00 108 SER A O 1
ATOM 765 N N . LEU A 1 109 ? 6.505 2.851 -7.734 1.00 92.56 109 LEU A N 1
ATOM 766 C CA . LEU A 1 109 ? 5.405 2.030 -7.226 1.00 92.56 109 LEU A CA 1
ATOM 767 C C . LEU A 1 109 ? 4.666 2.698 -6.052 1.00 92.56 109 LEU A C 1
ATOM 769 O O . LEU A 1 109 ? 3.437 2.740 -6.042 1.00 92.56 109 LEU A O 1
ATOM 773 N N . TYR A 1 110 ? 5.394 3.246 -5.073 1.00 93.81 110 TYR A N 1
ATOM 774 C CA . TYR A 1 110 ? 4.767 3.931 -3.935 1.00 93.81 110 TYR A CA 1
ATOM 775 C C . TYR A 1 110 ? 4.115 5.258 -4.326 1.00 93.81 110 TYR A C 1
ATOM 777 O O . TYR A 1 110 ? 3.082 5.611 -3.763 1.00 93.81 110 TYR A O 1
ATOM 785 N N . ARG A 1 111 ? 4.665 5.976 -5.313 1.00 94.50 111 ARG A N 1
ATOM 786 C CA . ARG A 1 111 ? 4.006 7.157 -5.887 1.00 94.50 111 ARG A CA 1
ATOM 787 C C . ARG A 1 111 ? 2.650 6.787 -6.490 1.00 94.50 111 ARG A C 1
ATOM 789 O O . ARG A 1 111 ? 1.649 7.390 -6.118 1.00 94.50 111 ARG A O 1
ATOM 796 N N . ASP A 1 112 ? 2.618 5.759 -7.335 1.00 90.75 112 ASP A N 1
ATOM 797 C CA . ASP A 1 112 ? 1.389 5.292 -7.983 1.00 90.75 112 ASP A CA 1
ATOM 798 C C . ASP A 1 112 ? 0.352 4.814 -6.955 1.00 90.75 112 ASP A C 1
ATOM 800 O O . ASP A 1 112 ? -0.842 5.091 -7.088 1.00 90.75 112 ASP A O 1
ATOM 804 N N . ALA A 1 113 ? 0.796 4.127 -5.899 1.00 89.12 113 ALA A N 1
ATOM 805 C CA . ALA A 1 113 ? -0.072 3.708 -4.803 1.00 89.12 113 ALA A CA 1
ATOM 806 C C . ALA A 1 113 ? -0.695 4.912 -4.067 1.00 89.12 113 ALA A C 1
ATOM 808 O O . ALA A 1 113 ? -1.909 4.934 -3.852 1.00 89.12 113 ALA A O 1
ATOM 809 N N . CYS A 1 114 ? 0.094 5.938 -3.730 1.00 90.06 114 CYS A N 1
ATOM 810 C CA . CYS A 1 114 ? -0.415 7.165 -3.104 1.00 90.06 114 CYS A CA 1
ATOM 811 C C . CYS A 1 114 ? -1.432 7.902 -3.995 1.00 90.06 114 CYS A C 1
ATOM 813 O O . CYS A 1 114 ? -2.477 8.352 -3.512 1.00 90.06 114 CYS A O 1
ATOM 815 N N . ASP A 1 115 ? -1.177 7.978 -5.302 1.00 88.06 115 ASP A N 1
ATOM 816 C CA . ASP A 1 115 ? -2.089 8.620 -6.257 1.00 88.06 115 ASP A CA 1
ATOM 817 C C . ASP A 1 115 ? -3.432 7.867 -6.353 1.00 88.06 115 ASP A C 1
ATOM 819 O O . ASP A 1 115 ? -4.510 8.475 -6.399 1.00 88.06 115 ASP A O 1
ATOM 823 N N . ARG A 1 116 ? -3.401 6.530 -6.303 1.00 81.19 116 ARG A N 1
ATOM 824 C CA . ARG A 1 116 ? -4.604 5.675 -6.287 1.00 81.19 116 ARG A CA 1
ATOM 825 C C . ARG A 1 116 ? -5.413 5.820 -4.997 1.00 81.19 116 ARG A C 1
ATOM 827 O O . ARG A 1 116 ? -6.641 5.887 -5.047 1.00 81.19 116 ARG A O 1
ATOM 834 N N . MET A 1 117 ? -4.754 5.940 -3.843 1.00 82.31 117 MET A N 1
ATOM 835 C CA . MET A 1 117 ? -5.442 6.215 -2.571 1.00 82.31 117 MET A CA 1
ATOM 836 C C . MET A 1 117 ? -6.112 7.597 -2.564 1.00 82.31 117 MET A C 1
ATOM 838 O O . MET A 1 117 ? -7.223 7.745 -2.043 1.00 82.31 117 MET A O 1
ATOM 842 N N . SER A 1 118 ? -5.477 8.582 -3.206 1.00 75.56 118 SER A N 1
ATOM 843 C CA . SER A 1 118 ? -5.987 9.950 -3.328 1.00 75.56 118 SER A CA 1
ATOM 844 C C . SER A 1 118 ? -7.181 10.053 -4.285 1.00 75.56 118 SER A C 1
ATOM 846 O O . SER A 1 118 ? -8.152 10.745 -3.991 1.00 75.56 118 SER A O 1
ATOM 848 N N . THR A 1 119 ? -7.160 9.351 -5.420 1.00 65.12 119 THR A N 1
ATOM 849 C CA . THR A 1 119 ? -8.228 9.414 -6.442 1.00 65.12 119 THR A CA 1
ATOM 850 C C . THR A 1 119 ? -9.507 8.671 -6.051 1.00 65.12 119 THR A C 1
ATOM 852 O O . THR A 1 119 ? -10.591 9.077 -6.467 1.00 65.12 119 THR A O 1
ATOM 855 N N . ALA A 1 120 ? -9.423 7.682 -5.156 1.00 57.97 120 ALA A N 1
ATOM 856 C CA . ALA A 1 120 ? -10.574 6.975 -4.583 1.00 57.97 120 ALA A CA 1
ATOM 857 C C . ALA A 1 120 ? -11.478 7.843 -3.666 1.00 57.97 120 ALA A C 1
ATOM 859 O O . ALA A 1 120 ? -12.316 7.307 -2.941 1.00 57.97 120 ALA A O 1
ATOM 860 N N . THR A 1 121 ? -11.296 9.171 -3.638 1.00 47.06 121 THR A N 1
ATOM 861 C CA . THR A 1 121 ? -12.047 10.123 -2.794 1.00 47.06 121 THR A CA 1
ATOM 862 C C . THR A 1 121 ? -12.987 11.057 -3.553 1.00 47.06 121 THR A C 1
ATOM 864 O O . THR A 1 121 ? -13.643 11.872 -2.907 1.00 47.06 121 THR A O 1
ATOM 867 N N . ARG A 1 122 ? -13.091 10.982 -4.886 1.00 31.81 122 ARG A N 1
ATOM 868 C CA . ARG A 1 122 ? -14.040 11.828 -5.628 1.00 31.81 122 ARG A CA 1
ATOM 869 C C . ARG A 1 122 ? -15.416 11.149 -5.688 1.00 31.81 122 ARG A C 1
ATOM 871 O O . ARG A 1 122 ? -15.538 10.162 -6.408 1.00 31.81 122 ARG A O 1
ATOM 878 N N . PRO A 1 123 ? -16.436 11.625 -4.947 1.00 34.00 123 PRO A N 1
ATOM 879 C CA . PRO A 1 123 ? -17.810 11.272 -5.268 1.00 34.00 123 PRO A CA 1
ATOM 880 C C . PRO A 1 123 ? -18.182 11.934 -6.602 1.00 34.00 123 PRO A C 1
ATOM 882 O O . PRO A 1 123 ? -17.864 13.111 -6.807 1.00 34.00 123 PRO A O 1
ATOM 885 N N . ASP A 1 124 ? -18.823 11.168 -7.483 1.00 34.03 124 ASP A N 1
ATOM 886 C CA . ASP A 1 124 ? -19.657 11.715 -8.560 1.00 34.03 124 ASP A CA 1
ATOM 887 C C . ASP A 1 124 ? -20.912 12.391 -7.978 1.00 34.03 124 ASP A C 1
ATOM 889 O O . ASP A 1 124 ? -21.445 11.887 -6.956 1.00 34.03 124 ASP A O 1
#

Mean predicted aligned error: 9.29 Å

Solvent-accessible surface area (backbone atoms only — not comparable to full-atom values): 6887 Å² total; per-residue (Å²): 137,81,80,76,78,80,75,80,74,81,81,77,75,51,68,68,60,53,48,52,38,50,49,28,49,52,50,16,54,52,28,46,73,72,66,41,52,61,61,14,47,10,30,46,52,44,30,50,24,40,46,36,61,73,49,35,67,66,48,46,53,55,52,65,68,42,91,62,72,63,72,63,62,45,57,71,70,46,84,52,61,66,36,50,52,49,23,49,50,52,32,52,51,49,25,52,50,27,49,74,71,69,37,54,70,59,16,48,48,29,49,51,15,44,52,50,61,59,60,72,66,71,81,130

Radius of gyration: 16.27 Å; Cα contacts (8 Å, |Δi|>4): 107; chains: 1; bounding box: 38×35×60 Å

pLDDT: mean 76.73, std 17.72, range [31.81, 96.94]

Secondary structure (DSSP, 8-state):
--PPPPPS------HHHHHHHHHHHHHHHHHHHTT-HHHHHHHHHHHHHHHHHHHHHHHHHHHHTS---THHHHHHHS--HHHHHHHHHHHHHHHHHHHHTT-HHHHHHHHHHHHHHHHTT---

Foldseek 3Di:
DDDDPDDDDDLPQDPVLVVLLVVLQVVLVVCVVVVVNLLSLLSLLLSVLSQCLSPNPVSVVVVVVVVDPCVSVVSLVDPPVSSLVNNLVVLVVQLVVCVVVVVVVVNVSSVSSNVVSVVSPDDD

Nearest PDB structures (foldseek):
  8f6q-assembly1_A  TM=4.840E-01  e=9.521E+00  synthetic construct

Sequence (124 aa):
MGEAPPLPGTMSLDIGALGQLSYHLQCAAALSADGAADQAAGHTLLSWALLDALGGAALTEAVDALD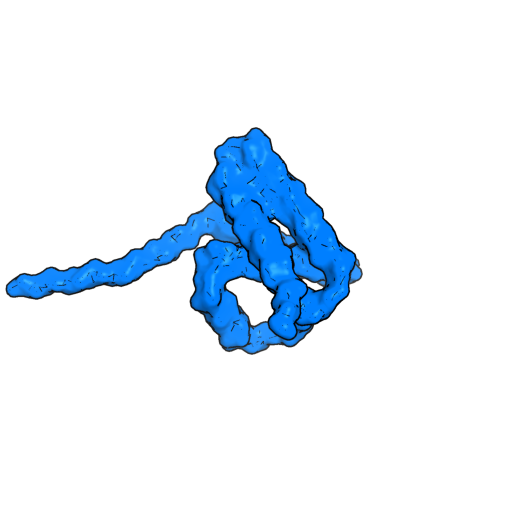LPRGVGDLRASGATRVRAHADELGLQLLAHFTSEGRHDLASLYRDACDRMSTATRPD